Protein AF-A0AAW4ZP72-F1 (afdb_monomer_lite)

pLDDT: mean 93.16, std 10.32, range [38.5, 98.38]

Secondary structure (DSSP, 8-state):
-----H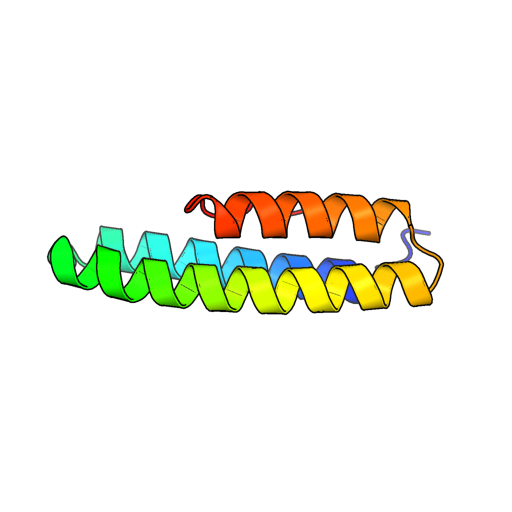HHHHHHHHHHHHHHHHHHHHHTT--HHHHHHHHHHHHHHHHHHHHHHHHHHHHTT-HHHHHHHHHHHHHHHTTPPP---

Structure (mmCIF, N/CA/C/O backbone):
data_AF-A0AAW4ZP72-F1
#
_entry.id   AF-A0AAW4ZP72-F1
#
loop_
_atom_site.group_PDB
_atom_site.id
_atom_site.type_symbol
_atom_site.label_atom_id
_atom_site.label_alt_id
_atom_site.label_comp_id
_atom_site.label_asym_id
_atom_site.label_entity_id
_atom_site.label_seq_id
_atom_site.pdbx_PDB_ins_code
_atom_site.Cartn_x
_atom_site.Cartn_y
_atom_site.Cartn_z
_atom_site.occupancy
_atom_site.B_iso_or_equiv
_atom_site.auth_seq_id
_atom_site.auth_comp_id
_atom_site.auth_asym_id
_atom_site.auth_atom_id
_atom_site.pdbx_PDB_model_num
ATOM 1 N N . MET A 1 1 ? 26.615 11.624 -3.819 1.00 38.50 1 MET A N 1
ATOM 2 C CA . MET A 1 1 ? 25.444 12.461 -4.142 1.00 38.50 1 MET A CA 1
ATOM 3 C C . MET A 1 1 ? 24.228 11.595 -3.876 1.00 38.50 1 MET A C 1
ATOM 5 O O . MET A 1 1 ? 24.040 10.629 -4.600 1.00 38.50 1 MET A O 1
ATOM 9 N N . VAL A 1 2 ? 23.516 11.822 -2.768 1.00 44.75 2 VAL A N 1
ATOM 10 C CA . VAL A 1 2 ? 22.251 11.117 -2.516 1.00 44.75 2 VAL A CA 1
ATOM 11 C C . VAL A 1 2 ? 21.276 11.696 -3.528 1.00 44.75 2 VAL A C 1
ATOM 13 O O . VAL A 1 2 ? 20.911 12.863 -3.431 1.00 44.75 2 VAL A O 1
ATOM 16 N N . ILE A 1 3 ? 20.972 10.942 -4.578 1.00 52.09 3 ILE A N 1
ATOM 17 C CA . ILE A 1 3 ? 19.874 11.300 -5.465 1.00 52.09 3 ILE A CA 1
ATOM 18 C C . ILE A 1 3 ? 18.630 11.074 -4.610 1.00 52.09 3 ILE A C 1
ATOM 20 O O . ILE A 1 3 ? 18.279 9.926 -4.341 1.00 52.09 3 ILE A O 1
ATOM 24 N N . ASN A 1 4 ? 18.028 12.148 -4.093 1.00 60.94 4 ASN A N 1
ATOM 25 C CA . ASN A 1 4 ? 16.701 12.056 -3.495 1.00 60.94 4 ASN A CA 1
ATOM 26 C C . ASN A 1 4 ? 15.782 11.519 -4.587 1.00 60.94 4 ASN A C 1
ATOM 28 O O . ASN A 1 4 ? 15.521 12.211 -5.571 1.00 60.94 4 ASN A O 1
ATOM 32 N N . ASN A 1 5 ? 15.373 10.257 -4.460 1.00 79.75 5 ASN A N 1
ATOM 33 C CA . ASN A 1 5 ? 14.417 9.684 -5.385 1.00 79.75 5 ASN A CA 1
ATOM 34 C C . ASN A 1 5 ? 13.039 10.254 -4.997 1.00 79.75 5 ASN A C 1
ATOM 36 O O . ASN A 1 5 ? 12.545 9.932 -3.913 1.00 79.75 5 ASN A O 1
ATOM 40 N N . PRO A 1 6 ? 12.418 11.106 -5.830 1.00 88.50 6 PRO A N 1
ATOM 41 C CA . PRO A 1 6 ? 11.149 11.745 -5.486 1.00 88.50 6 PRO A CA 1
ATOM 42 C C . PRO A 1 6 ? 10.047 10.716 -5.205 1.00 88.50 6 PRO A C 1
ATOM 44 O O . PRO A 1 6 ? 9.196 10.944 -4.350 1.00 88.50 6 PRO A O 1
ATOM 47 N N . ILE A 1 7 ? 10.094 9.542 -5.845 1.00 93.62 7 ILE A N 1
ATOM 48 C CA . ILE A 1 7 ? 9.139 8.456 -5.596 1.00 93.62 7 ILE A CA 1
ATOM 49 C C . ILE A 1 7 ? 9.299 7.897 -4.182 1.00 93.62 7 ILE A C 1
ATOM 51 O O . ILE A 1 7 ? 8.306 7.637 -3.503 1.00 93.62 7 ILE A O 1
ATOM 55 N N . LYS A 1 8 ? 10.540 7.793 -3.695 1.00 94.19 8 LYS A N 1
ATOM 56 C CA . LYS A 1 8 ? 10.833 7.374 -2.321 1.00 94.19 8 LYS A CA 1
ATOM 57 C C . LYS A 1 8 ? 10.263 8.361 -1.297 1.00 94.19 8 LYS A C 1
ATOM 59 O O . LYS A 1 8 ? 9.658 7.943 -0.313 1.00 94.19 8 LYS A O 1
ATOM 64 N N . GLU A 1 9 ? 10.419 9.664 -1.527 1.00 94.50 9 GLU A N 1
ATOM 65 C CA . GLU A 1 9 ? 9.868 10.701 -0.640 1.00 94.50 9 GLU A CA 1
ATOM 66 C C . GLU A 1 9 ? 8.332 10.685 -0.614 1.00 94.50 9 GLU A C 1
ATOM 68 O O . GLU A 1 9 ? 7.722 10.804 0.454 1.00 94.50 9 GLU A O 1
ATOM 73 N N . ILE A 1 10 ? 7.696 10.476 -1.770 1.00 95.50 10 ILE A N 1
ATOM 74 C CA . ILE A 1 10 ? 6.237 10.366 -1.867 1.00 95.50 10 ILE A CA 1
ATOM 75 C C . ILE A 1 10 ? 5.747 9.096 -1.159 1.00 95.50 10 ILE A C 1
ATOM 77 O O . ILE A 1 10 ? 4.813 9.172 -0.360 1.00 95.50 10 ILE A O 1
ATOM 81 N N . ALA A 1 11 ? 6.398 7.949 -1.379 1.00 96.00 11 ALA A N 1
ATOM 82 C CA . ALA A 1 11 ? 6.061 6.697 -0.701 1.00 96.00 11 ALA A CA 1
ATOM 83 C C . ALA A 1 11 ? 6.160 6.845 0.824 1.00 96.00 11 ALA A C 1
ATOM 85 O O . ALA A 1 11 ? 5.221 6.503 1.543 1.00 96.00 11 ALA A O 1
ATOM 86 N N . ASN A 1 12 ? 7.240 7.453 1.320 1.00 96.75 12 ASN A N 1
ATOM 87 C CA . ASN A 1 12 ? 7.400 7.728 2.746 1.00 96.75 12 ASN A CA 1
ATOM 88 C C . ASN A 1 12 ? 6.335 8.690 3.279 1.00 96.75 12 ASN A C 1
ATOM 90 O O . ASN A 1 12 ? 5.815 8.471 4.366 1.00 96.75 12 ASN A O 1
ATOM 94 N N . THR A 1 13 ? 5.937 9.702 2.508 1.00 96.94 13 THR A N 1
ATOM 95 C CA . THR A 1 13 ? 4.841 10.609 2.889 1.00 96.94 13 THR A CA 1
ATOM 96 C C . THR A 1 13 ? 3.511 9.865 3.050 1.00 96.94 13 THR A C 1
ATOM 98 O O . THR A 1 13 ? 2.792 10.085 4.026 1.00 96.94 13 THR A O 1
ATOM 101 N N . VAL A 1 14 ? 3.191 8.948 2.129 1.00 97.06 14 VAL A N 1
ATOM 102 C CA . VAL A 1 14 ? 1.995 8.092 2.219 1.00 97.06 14 VAL A CA 1
ATOM 103 C C . VAL A 1 14 ? 2.046 7.219 3.477 1.00 97.06 14 VAL A C 1
ATOM 105 O O . VAL A 1 14 ? 1.056 7.131 4.209 1.00 97.06 14 VAL A O 1
ATOM 108 N N . ILE A 1 15 ? 3.206 6.623 3.762 1.00 97.44 15 ILE A N 1
ATOM 109 C CA . ILE A 1 15 ? 3.423 5.781 4.943 1.00 97.44 15 ILE A CA 1
ATOM 110 C C . ILE A 1 15 ? 3.265 6.592 6.234 1.00 97.44 15 ILE A C 1
ATOM 112 O O . ILE A 1 15 ? 2.506 6.188 7.115 1.00 97.44 15 ILE A O 1
ATOM 116 N N . PHE A 1 16 ? 3.904 7.759 6.333 1.00 97.44 16 PHE A N 1
ATOM 117 C CA . PHE A 1 16 ? 3.800 8.628 7.506 1.00 97.44 16 PHE A CA 1
ATOM 118 C C . PHE A 1 16 ? 2.372 9.109 7.746 1.00 97.44 16 PHE A C 1
ATOM 120 O O . PHE A 1 16 ? 1.916 9.132 8.886 1.00 97.44 16 PHE A O 1
ATOM 127 N N . HIS A 1 17 ? 1.630 9.444 6.688 1.00 97.19 17 HIS A N 1
ATOM 128 C CA . HIS A 1 17 ? 0.218 9.789 6.830 1.00 97.19 17 HIS A CA 1
ATOM 129 C C . HIS A 1 17 ? -0.597 8.618 7.405 1.00 97.19 17 HIS A C 1
ATOM 131 O O . HIS A 1 17 ? -1.466 8.835 8.250 1.00 97.19 17 HIS A O 1
ATOM 137 N N . CYS A 1 18 ? -0.309 7.381 6.984 1.00 96.69 18 CYS A N 1
ATOM 138 C CA . CYS A 1 18 ? -0.961 6.192 7.528 1.00 96.69 18 CYS A CA 1
ATOM 139 C C . CYS A 1 18 ? -0.655 6.002 9.022 1.00 96.69 18 CYS A C 1
ATOM 141 O O . CYS A 1 18 ? -1.580 5.846 9.818 1.00 96.69 18 CYS A O 1
ATOM 143 N N . GLN A 1 19 ? 0.625 6.079 9.397 1.00 96.94 19 GLN A N 1
ATOM 144 C CA . GLN A 1 19 ? 1.092 5.944 10.781 1.00 96.94 19 GLN A CA 1
ATOM 145 C C . GLN A 1 19 ? 0.486 7.013 11.693 1.00 96.94 19 GLN A C 1
ATOM 147 O O . GLN A 1 19 ? -0.106 6.697 12.720 1.00 96.94 19 GLN A O 1
ATOM 152 N N . HIS A 1 20 ? 0.528 8.274 11.263 1.00 96.75 20 HIS A N 1
ATOM 153 C CA . HIS A 1 20 ? -0.013 9.382 12.041 1.00 96.75 20 HIS A CA 1
ATOM 154 C C . HIS A 1 20 ? -1.520 9.237 12.301 1.00 96.75 20 HIS A C 1
ATOM 156 O O . HIS A 1 20 ? -2.014 9.579 13.375 1.00 96.75 20 HIS A O 1
ATOM 162 N N . LYS A 1 21 ? -2.284 8.720 11.331 1.00 96.00 21 LYS A N 1
ATOM 163 C CA . LYS A 1 21 ? -3.721 8.471 11.510 1.00 96.00 21 LYS A CA 1
ATOM 164 C C . LYS A 1 21 ? -4.008 7.325 12.473 1.00 96.00 21 LYS A C 1
ATOM 166 O O . LYS A 1 21 ? -4.963 7.433 13.239 1.00 96.00 21 LYS A O 1
ATOM 171 N N . GLU A 1 22 ? -3.204 6.267 12.451 1.00 94.25 22 GLU A N 1
ATOM 172 C CA . GLU A 1 22 ? -3.303 5.184 13.432 1.00 94.25 22 GLU A CA 1
ATOM 173 C C . GLU A 1 22 ? -3.048 5.704 14.852 1.00 94.25 22 GLU A C 1
ATOM 175 O O . GLU A 1 22 ? -3.873 5.496 15.742 1.00 94.25 22 GLU A O 1
ATOM 180 N N . GLU A 1 23 ? -1.965 6.462 15.039 1.00 95.31 23 GLU A N 1
ATOM 181 C CA . GLU A 1 23 ? -1.639 7.121 16.308 1.00 95.31 23 GLU A CA 1
ATOM 182 C C . GLU A 1 23 ? -2.774 8.041 16.763 1.00 95.31 23 GLU A C 1
ATOM 184 O O . GLU A 1 23 ? -3.253 7.915 17.885 1.00 95.31 23 GLU A O 1
ATOM 189 N N . THR A 1 24 ? -3.304 8.876 15.864 1.00 95.12 24 THR A N 1
ATOM 190 C CA . THR A 1 24 ? -4.440 9.765 16.155 1.00 95.12 24 THR A CA 1
ATOM 191 C C . THR A 1 24 ? -5.668 8.982 16.631 1.00 95.12 24 THR A C 1
ATOM 193 O O . THR A 1 24 ? -6.381 9.426 17.531 1.00 95.12 24 THR A O 1
ATOM 196 N N . HIS A 1 25 ? -5.968 7.825 16.034 1.00 93.19 25 HIS A N 1
ATOM 197 C CA . HIS A 1 25 ? -7.100 7.007 16.470 1.00 93.19 25 HIS A CA 1
ATOM 198 C C . HIS A 1 25 ? -6.893 6.425 17.870 1.00 93.19 25 HIS A C 1
ATOM 200 O O . HIS A 1 25 ? -7.853 6.400 18.647 1.00 93.19 25 HIS A O 1
ATOM 206 N N . ASN A 1 26 ? -5.661 6.014 18.180 1.00 91.50 26 ASN A N 1
ATOM 207 C CA . ASN A 1 26 ? -5.269 5.509 19.493 1.00 91.50 26 ASN A CA 1
ATOM 208 C C . ASN A 1 26 ? -5.311 6.612 20.562 1.00 91.50 26 ASN A C 1
ATOM 210 O O . ASN A 1 26 ? -5.923 6.415 21.607 1.00 91.50 26 ASN A O 1
ATOM 214 N N . GLU A 1 27 ? -4.728 7.782 20.286 1.00 95.25 27 GLU A N 1
ATOM 215 C CA . GLU A 1 27 ? -4.692 8.932 21.203 1.00 95.25 27 GLU A CA 1
ATOM 216 C C . GLU A 1 27 ? -6.088 9.466 21.538 1.00 95.25 27 GLU A C 1
ATOM 218 O O . GLU A 1 27 ? -6.350 9.847 22.675 1.00 95.25 27 GLU A O 1
ATOM 223 N N . ASN A 1 28 ? -7.000 9.470 20.562 1.00 94.62 28 ASN A N 1
ATOM 224 C CA . ASN A 1 28 ? -8.376 9.931 20.762 1.00 94.62 28 ASN A CA 1
ATOM 225 C C . ASN A 1 28 ? -9.296 8.872 21.386 1.00 94.62 28 ASN A C 1
ATOM 227 O O . ASN A 1 28 ? -10.508 9.087 21.423 1.00 94.62 28 ASN A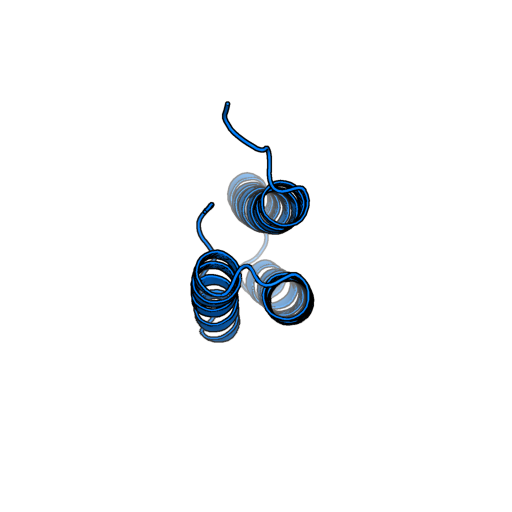 O 1
ATOM 231 N N . GLU A 1 29 ? -8.760 7.715 21.793 1.00 94.19 29 GLU A N 1
ATOM 232 C CA . GLU A 1 29 ? -9.539 6.586 22.320 1.00 94.19 29 GLU A CA 1
ATOM 233 C C . GLU A 1 29 ? -10.736 6.248 21.411 1.00 94.19 29 GLU A C 1
ATOM 235 O O . GLU A 1 29 ? -11.858 5.993 21.860 1.00 94.19 29 GLU A O 1
ATOM 240 N N . THR A 1 30 ? -10.509 6.297 20.090 1.00 93.12 30 THR A N 1
ATOM 241 C CA . THR A 1 30 ? -11.579 6.116 19.105 1.00 93.12 30 THR A CA 1
ATOM 242 C C . THR A 1 30 ? -12.256 4.763 19.352 1.00 93.12 30 THR A C 1
ATOM 244 O O . THR A 1 30 ? -11.554 3.752 19.444 1.00 93.12 30 THR A O 1
ATOM 247 N N . PRO A 1 31 ? -13.603 4.682 19.400 1.00 97.06 31 PRO A N 1
ATOM 248 C CA . PRO A 1 31 ? -14.292 3.415 19.614 1.00 97.06 31 PRO A CA 1
ATOM 249 C C . PRO A 1 31 ? -13.796 2.332 18.653 1.00 97.06 31 PRO A C 1
ATOM 251 O O . PRO A 1 31 ? -13.714 2.568 17.446 1.00 97.06 31 PRO A O 1
ATOM 254 N N . LEU A 1 32 ? -13.508 1.136 19.177 1.00 93.50 32 LEU A N 1
ATOM 255 C CA . LEU A 1 32 ? -12.809 0.064 18.454 1.00 93.50 32 LEU A CA 1
ATOM 256 C C . LEU A 1 32 ? -13.390 -0.222 17.060 1.00 93.50 32 LEU A C 1
ATOM 258 O O . LEU A 1 32 ? -12.649 -0.377 16.092 1.00 93.50 32 LEU A O 1
ATOM 262 N N . ASN A 1 33 ? -14.718 -0.271 16.941 1.00 95.06 33 ASN A N 1
ATOM 263 C CA . ASN A 1 33 ? -15.386 -0.539 15.666 1.00 95.06 33 ASN A CA 1
ATOM 264 C C . ASN A 1 33 ? -15.185 0.598 14.654 1.00 95.06 33 ASN A C 1
ATOM 266 O O . ASN A 1 33 ? -14.975 0.340 13.469 1.00 95.06 33 ASN A O 1
ATOM 270 N N . THR A 1 34 ? -15.205 1.845 15.124 1.00 94.62 34 THR A N 1
ATOM 271 C CA . THR A 1 34 ? -14.940 3.032 14.307 1.00 94.62 34 THR A CA 1
ATOM 272 C C . THR A 1 34 ? -13.480 3.064 13.871 1.00 94.62 34 THR A C 1
ATOM 274 O O . THR A 1 34 ? -13.212 3.237 12.686 1.00 94.62 34 THR A O 1
ATOM 277 N N . ALA A 1 35 ? -12.542 2.827 14.796 1.00 94.25 35 ALA A N 1
ATOM 278 C CA . ALA A 1 35 ? -11.115 2.757 14.490 1.00 94.25 35 ALA A CA 1
ATOM 279 C C . ALA A 1 35 ? -10.829 1.667 13.449 1.00 94.25 35 ALA A C 1
ATOM 281 O O . ALA A 1 35 ? -10.196 1.941 12.436 1.00 94.25 35 ALA A O 1
ATOM 282 N N . ARG A 1 36 ? -11.388 0.461 13.625 1.00 92.88 36 ARG A N 1
ATOM 283 C CA . ARG A 1 36 ? -11.238 -0.647 12.669 1.00 92.88 36 ARG A CA 1
ATOM 284 C C . ARG A 1 36 ? -11.764 -0.290 11.279 1.00 92.88 36 ARG A C 1
ATOM 286 O O . ARG A 1 36 ? -11.086 -0.556 10.292 1.00 92.88 36 ARG A O 1
ATOM 293 N N . PHE A 1 37 ? -12.954 0.304 11.187 1.00 95.44 37 PHE A N 1
ATOM 294 C CA . PHE A 1 37 ? -13.525 0.707 9.901 1.00 95.44 37 PHE A CA 1
ATOM 295 C C . PHE A 1 37 ? -12.682 1.791 9.214 1.00 95.44 37 PHE A C 1
ATOM 297 O O . PHE A 1 37 ? -12.359 1.670 8.032 1.00 95.44 37 PHE A O 1
ATOM 304 N N . CYS 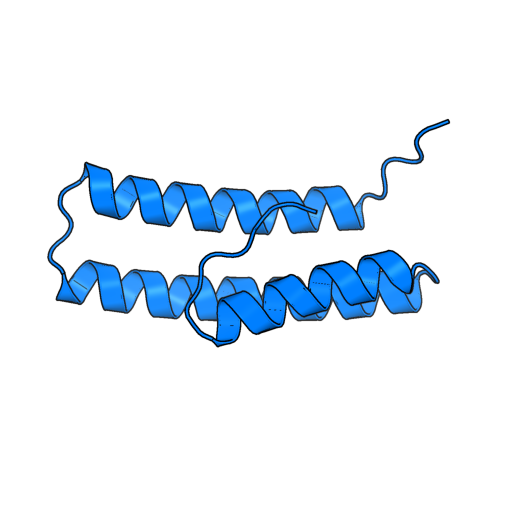A 1 38 ? -12.298 2.835 9.951 1.00 95.25 38 CYS A N 1
ATOM 305 C CA . CYS A 1 38 ? -11.481 3.928 9.427 1.00 95.25 38 CYS A CA 1
ATOM 306 C C . CYS A 1 38 ? -10.094 3.442 8.989 1.00 95.25 38 CYS A C 1
ATOM 308 O O . CYS A 1 38 ? -9.665 3.768 7.882 1.00 95.25 38 CYS A O 1
ATOM 310 N N . MET A 1 39 ? -9.436 2.619 9.810 1.00 96.31 39 MET A N 1
ATOM 311 C CA . MET A 1 39 ? -8.124 2.052 9.500 1.00 96.31 39 MET A CA 1
ATOM 312 C C . MET A 1 39 ? -8.177 1.092 8.317 1.00 96.31 39 MET A C 1
ATOM 314 O O . MET A 1 39 ? -7.323 1.188 7.447 1.00 96.31 39 MET A O 1
ATOM 318 N N . GLY A 1 40 ? -9.204 0.243 8.203 1.00 96.44 40 GLY A N 1
ATOM 319 C CA . GLY A 1 40 ? -9.362 -0.630 7.034 1.00 96.44 40 GLY A CA 1
ATOM 320 C C . GLY A 1 40 ? -9.423 0.161 5.723 1.00 96.44 40 GLY A C 1
ATOM 321 O O . GLY A 1 40 ? -8.702 -0.139 4.775 1.00 96.44 40 GLY A O 1
ATOM 322 N N . ARG A 1 41 ? -10.209 1.244 5.690 1.00 96.56 41 ARG A N 1
ATOM 323 C CA . ARG A 1 41 ? -10.296 2.129 4.513 1.00 96.56 41 ARG A CA 1
ATOM 324 C C . ARG A 1 41 ? -9.013 2.910 4.248 1.00 96.56 41 ARG A C 1
ATOM 326 O O . ARG A 1 41 ? -8.717 3.240 3.100 1.00 96.56 41 ARG A O 1
ATOM 333 N N . LEU A 1 42 ? -8.293 3.282 5.300 1.00 96.94 42 LEU A N 1
ATOM 334 C CA . LEU A 1 42 ? -7.013 3.963 5.173 1.00 96.94 42 LEU A CA 1
ATOM 335 C C . LEU A 1 42 ? -5.958 3.026 4.582 1.00 96.94 42 LEU A C 1
ATOM 337 O O . LEU A 1 42 ? -5.295 3.414 3.628 1.00 96.94 42 LEU A O 1
ATOM 341 N N . LEU A 1 43 ? -5.857 1.798 5.091 1.00 97.62 43 LEU A N 1
ATOM 342 C CA . LEU A 1 43 ? -4.929 0.777 4.609 1.00 97.62 43 LEU A CA 1
ATOM 343 C C . LEU A 1 43 ? -5.224 0.369 3.162 1.00 97.62 43 LEU A C 1
ATOM 345 O O . LEU A 1 43 ? -4.293 0.230 2.376 1.00 97.62 43 LEU A O 1
ATOM 349 N N . GLU A 1 44 ? -6.493 0.271 2.761 1.00 97.81 44 GLU A N 1
ATOM 350 C CA . GLU A 1 44 ? -6.874 0.055 1.356 1.00 97.81 44 GLU A CA 1
ATOM 351 C C . GLU A 1 44 ? -6.330 1.175 0.447 1.00 97.81 44 GLU A C 1
ATOM 353 O O . GLU A 1 44 ? -5.692 0.920 -0.574 1.00 97.81 44 GLU A O 1
ATOM 358 N N . ARG A 1 45 ? -6.513 2.443 0.841 1.00 97.50 45 ARG A N 1
ATOM 359 C CA . ARG A 1 45 ? -5.988 3.595 0.085 1.00 97.50 45 ARG A CA 1
ATOM 360 C C . ARG A 1 45 ? -4.463 3.630 0.065 1.00 97.50 45 ARG A C 1
ATOM 362 O O . ARG A 1 45 ? -3.884 3.909 -0.980 1.00 97.50 45 ARG A O 1
ATOM 369 N N . THR A 1 46 ? -3.826 3.355 1.200 1.00 97.81 46 THR A N 1
ATOM 370 C CA . THR A 1 46 ? -2.367 3.280 1.325 1.00 97.81 46 THR A CA 1
ATOM 371 C C . THR A 1 46 ? -1.803 2.207 0.397 1.00 97.81 46 THR A C 1
ATOM 373 O O . THR A 1 46 ? -0.884 2.498 -0.361 1.00 97.81 46 THR A O 1
ATOM 376 N N . THR A 1 47 ? -2.412 1.020 0.369 1.00 98.38 47 THR A N 1
ATOM 377 C CA . THR A 1 47 ? -2.054 -0.079 -0.544 1.00 98.38 47 THR A CA 1
ATOM 378 C C . THR A 1 47 ? -2.122 0.372 -2.001 1.00 98.38 47 THR A C 1
ATOM 380 O O . THR A 1 47 ? -1.147 0.240 -2.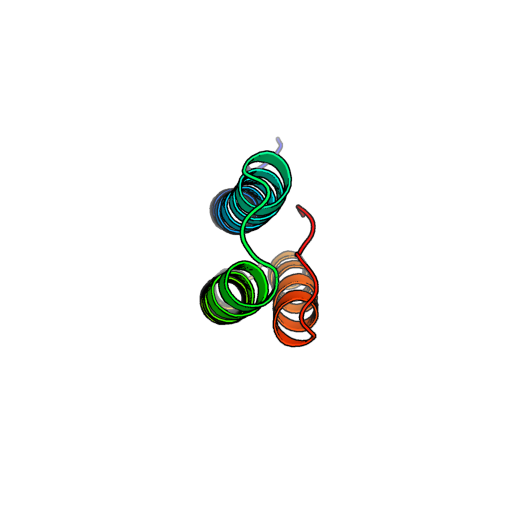734 1.00 98.38 47 THR A O 1
ATOM 383 N N . ASN A 1 48 ? -3.238 0.985 -2.408 1.00 98.25 48 ASN A N 1
ATOM 384 C CA . ASN A 1 48 ? -3.425 1.452 -3.783 1.00 98.25 48 ASN A CA 1
ATOM 385 C C . ASN A 1 48 ? -2.395 2.515 -4.192 1.00 98.25 48 ASN A C 1
ATOM 387 O O . ASN A 1 48 ? -1.864 2.465 -5.299 1.00 98.25 48 ASN A O 1
ATOM 391 N N . HIS A 1 49 ? -2.088 3.467 -3.305 1.00 97.94 49 HIS A N 1
ATOM 392 C CA . HIS A 1 49 ? -1.059 4.471 -3.575 1.00 97.94 49 HIS A CA 1
ATOM 393 C C . HIS A 1 49 ? 0.338 3.855 -3.673 1.00 97.94 49 HIS A C 1
ATOM 395 O O . HIS A 1 49 ? 1.098 4.229 -4.560 1.00 97.94 49 HIS A O 1
ATOM 401 N N . LEU A 1 50 ? 0.681 2.919 -2.785 1.00 98.12 50 LEU A N 1
ATOM 402 C CA . LEU A 1 50 ? 1.985 2.261 -2.806 1.00 98.12 50 LEU A CA 1
ATOM 403 C C . LEU A 1 50 ? 2.151 1.390 -4.058 1.00 98.12 50 LEU A C 1
ATOM 405 O O . LEU A 1 50 ? 3.178 1.512 -4.711 1.00 98.12 50 LEU A O 1
ATOM 409 N N . ASN A 1 51 ? 1.138 0.618 -4.464 1.00 98.25 51 ASN A N 1
ATOM 410 C CA . ASN A 1 51 ? 1.177 -0.143 -5.721 1.00 98.25 51 ASN A CA 1
ATOM 411 C C . ASN A 1 51 ? 1.448 0.775 -6.927 1.00 98.25 51 ASN A C 1
ATOM 413 O O . ASN A 1 51 ? 2.376 0.535 -7.691 1.00 98.25 51 ASN A O 1
ATOM 417 N N . ALA A 1 52 ? 0.722 1.893 -7.039 1.00 98.19 52 ALA A N 1
ATOM 418 C CA . ALA A 1 52 ? 0.946 2.848 -8.125 1.00 98.19 52 ALA A CA 1
ATOM 419 C C . ALA A 1 52 ? 2.364 3.454 -8.106 1.00 98.19 52 ALA A C 1
ATOM 421 O O . ALA A 1 52 ? 2.959 3.688 -9.155 1.00 98.19 52 ALA A O 1
ATOM 422 N N . LEU A 1 53 ? 2.928 3.715 -6.923 1.00 97.25 53 LEU A N 1
ATOM 423 C CA . LEU A 1 53 ? 4.296 4.225 -6.791 1.00 97.25 53 LEU A CA 1
ATOM 424 C C . LEU A 1 53 ? 5.352 3.159 -7.104 1.00 97.25 53 LEU A C 1
ATOM 426 O O . LEU A 1 53 ? 6.410 3.508 -7.626 1.00 97.25 53 LEU A O 1
ATOM 430 N N . ALA A 1 54 ? 5.080 1.888 -6.803 1.00 97.38 54 ALA A N 1
ATOM 431 C CA . ALA A 1 54 ? 5.946 0.775 -7.173 1.00 97.38 54 ALA A CA 1
ATOM 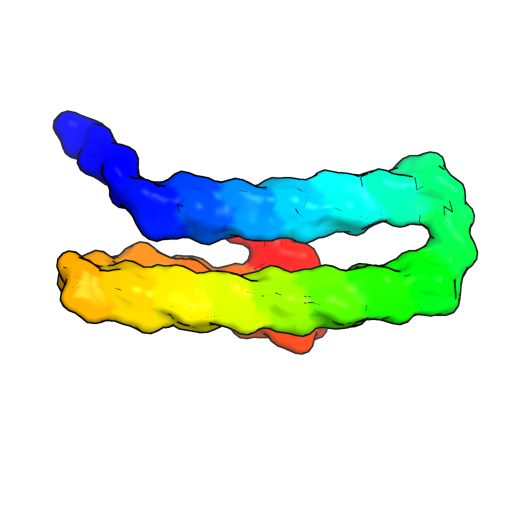432 C C . ALA A 1 54 ? 6.017 0.629 -8.699 1.00 97.38 54 ALA A C 1
ATOM 434 O O . ALA A 1 54 ? 7.120 0.556 -9.241 1.00 97.38 54 ALA A O 1
ATOM 435 N N . ASP A 1 55 ? 4.871 0.696 -9.384 1.00 97.75 55 ASP A N 1
ATOM 436 C CA . ASP A 1 55 ? 4.799 0.678 -10.849 1.00 97.75 55 ASP A CA 1
ATOM 437 C C . ASP A 1 55 ? 5.589 1.847 -11.460 1.00 97.75 55 ASP A C 1
ATOM 439 O O . ASP A 1 55 ? 6.433 1.648 -12.331 1.00 97.75 55 ASP A O 1
ATOM 443 N N . ILE A 1 56 ? 5.409 3.067 -10.937 1.00 96.38 56 ILE A N 1
ATOM 444 C CA . ILE A 1 56 ? 6.159 4.245 -11.404 1.00 96.38 56 ILE A CA 1
ATOM 445 C C . ILE A 1 56 ? 7.668 4.080 -11.168 1.00 96.38 56 ILE A C 1
ATOM 447 O O . ILE A 1 56 ? 8.464 4.401 -12.049 1.00 96.38 56 ILE A O 1
ATOM 451 N N . ALA A 1 57 ? 8.089 3.591 -9.996 1.00 95.56 57 ALA A N 1
ATOM 452 C CA . ALA A 1 57 ? 9.506 3.349 -9.711 1.00 95.56 57 ALA A CA 1
ATOM 453 C C . ALA A 1 57 ? 10.109 2.326 -10.686 1.00 95.56 57 ALA A C 1
ATOM 455 O O . ALA A 1 57 ? 11.229 2.521 -11.165 1.00 95.56 57 ALA A O 1
ATOM 456 N N . TYR A 1 58 ? 9.350 1.279 -11.017 1.00 95.94 58 TYR A N 1
ATOM 457 C CA . TYR A 1 58 ? 9.750 0.268 -11.987 1.00 95.94 58 TYR A CA 1
ATOM 458 C C . TYR A 1 58 ? 9.900 0.865 -13.393 1.00 95.94 58 TYR A C 1
ATOM 460 O O . TYR A 1 58 ? 10.949 0.693 -14.016 1.00 95.94 58 TYR A O 1
ATOM 468 N N . ASP A 1 59 ? 8.914 1.641 -13.851 1.00 95.88 59 ASP A N 1
ATOM 469 C CA . ASP A 1 59 ? 8.935 2.320 -15.154 1.00 95.88 59 ASP A CA 1
ATOM 470 C C . ASP A 1 59 ? 10.077 3.346 -15.267 1.00 95.88 59 ASP A C 1
ATOM 472 O O . ASP A 1 59 ? 10.619 3.578 -16.350 1.00 95.88 59 ASP A O 1
ATOM 476 N N . MET A 1 60 ? 10.492 3.938 -14.143 1.00 93.12 60 MET A N 1
ATOM 477 C CA . MET A 1 60 ? 11.652 4.833 -14.0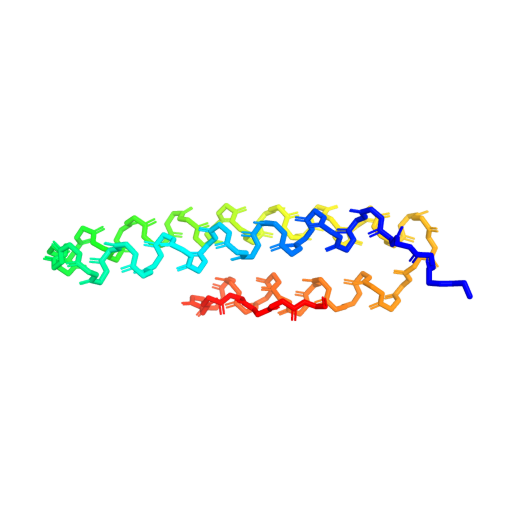52 1.00 93.12 60 MET A CA 1
ATOM 478 C C . MET A 1 60 ? 13.003 4.097 -14.005 1.00 93.12 60 MET A C 1
ATOM 480 O O . MET A 1 60 ? 14.051 4.746 -13.998 1.00 93.12 60 MET A O 1
ATOM 484 N N . GLY A 1 61 ? 13.000 2.761 -13.988 1.00 93.12 61 GLY A N 1
ATOM 485 C CA . GLY A 1 61 ? 14.200 1.925 -13.957 1.00 93.12 61 GLY A CA 1
ATOM 486 C C . GLY A 1 61 ? 14.776 1.675 -12.559 1.00 93.12 61 GLY A C 1
ATOM 487 O O . GLY A 1 61 ? 15.866 1.114 -12.454 1.00 93.12 61 GLY A O 1
ATOM 488 N N . ASP A 1 62 ? 14.068 2.053 -11.490 1.00 94.25 62 ASP A N 1
ATOM 489 C CA . ASP A 1 62 ? 14.468 1.799 -10.100 1.00 94.25 62 ASP A CA 1
ATOM 490 C C . ASP A 1 62 ? 13.733 0.568 -9.541 1.00 94.25 62 ASP A C 1
ATOM 492 O O . ASP A 1 62 ? 12.814 0.654 -8.722 1.00 94.25 62 ASP A O 1
ATOM 496 N N . GLY A 1 63 ? 14.131 -0.612 -10.028 1.00 94.38 63 GLY A N 1
ATOM 497 C CA . GLY A 1 63 ? 13.512 -1.889 -9.655 1.00 94.38 63 GLY A CA 1
ATOM 498 C C . GLY A 1 63 ? 13.691 -2.264 -8.178 1.00 94.38 63 GLY A C 1
ATOM 499 O O . GLY A 1 63 ? 12.823 -2.923 -7.602 1.00 94.38 63 GLY A O 1
ATOM 500 N N . ASP A 1 64 ? 14.778 -1.819 -7.542 1.00 95.50 64 ASP A N 1
ATOM 501 C CA . ASP A 1 64 ? 14.990 -2.029 -6.109 1.00 95.50 64 ASP A CA 1
ATOM 502 C C . ASP A 1 64 ? 13.999 -1.206 -5.287 1.00 95.50 64 ASP A C 1
ATOM 504 O O . ASP A 1 64 ? 13.351 -1.751 -4.389 1.00 95.50 64 ASP A O 1
ATOM 508 N N . LEU A 1 65 ? 13.827 0.082 -5.613 1.00 95.19 65 LEU A N 1
ATOM 509 C CA . LEU A 1 65 ? 12.817 0.915 -4.968 1.00 95.19 65 LEU A CA 1
ATOM 510 C C . LEU A 1 65 ? 11.407 0.369 -5.204 1.00 95.19 65 LEU A C 1
ATOM 512 O O . LEU A 1 65 ? 10.645 0.264 -4.245 1.00 95.19 65 LEU A O 1
ATOM 516 N N . ALA A 1 66 ? 11.080 -0.027 -6.437 1.00 97.12 66 ALA A N 1
ATOM 517 C CA . ALA A 1 66 ? 9.789 -0.631 -6.766 1.00 97.12 66 ALA A CA 1
ATOM 518 C C . ALA A 1 66 ? 9.490 -1.840 -5.871 1.00 97.12 66 ALA A C 1
ATOM 520 O O . ALA A 1 66 ? 8.436 -1.909 -5.240 1.00 97.12 66 ALA A O 1
ATOM 521 N N . ARG A 1 67 ? 10.465 -2.747 -5.720 1.00 97.19 67 ARG A N 1
ATOM 522 C CA . ARG A 1 67 ? 10.348 -3.912 -4.835 1.00 97.19 67 ARG A CA 1
ATOM 523 C C . ARG A 1 67 ? 10.131 -3.508 -3.378 1.00 97.19 67 ARG A C 1
ATOM 525 O O . ARG A 1 67 ? 9.298 -4.107 -2.702 1.00 97.19 67 ARG A O 1
ATOM 532 N N . TYR A 1 68 ? 10.867 -2.518 -2.870 1.00 97.00 68 TYR A N 1
ATOM 533 C CA . TYR A 1 68 ? 10.679 -2.062 -1.491 1.00 97.00 68 TYR A CA 1
ATOM 534 C C . TYR A 1 68 ? 9.297 -1.447 -1.260 1.00 97.00 68 TYR A C 1
ATOM 536 O O . TYR A 1 68 ? 8.689 -1.715 -0.224 1.00 97.00 68 TYR A O 1
ATOM 544 N N . ILE A 1 69 ? 8.791 -0.658 -2.211 1.00 97.50 69 ILE A N 1
ATOM 545 C CA . ILE A 1 69 ? 7.449 -0.069 -2.137 1.00 97.50 69 ILE A CA 1
ATOM 546 C C . ILE A 1 69 ? 6.385 -1.171 -2.180 1.00 97.50 69 ILE A C 1
ATOM 548 O O . ILE A 1 69 ? 5.470 -1.154 -1.355 1.00 97.50 69 ILE A O 1
ATOM 552 N N . GLN A 1 70 ? 6.548 -2.167 -3.054 1.00 97.75 70 GLN A N 1
ATOM 553 C CA . GLN A 1 70 ? 5.623 -3.295 -3.168 1.00 97.75 70 GLN A CA 1
ATOM 554 C C . GLN A 1 70 ? 5.503 -4.082 -1.857 1.00 97.75 70 GLN A C 1
ATOM 556 O O . GLN A 1 70 ? 4.398 -4.381 -1.417 1.00 97.75 70 GLN A O 1
ATOM 561 N N . ILE A 1 71 ? 6.623 -4.329 -1.168 1.00 97.56 71 ILE A N 1
ATOM 562 C CA . ILE A 1 71 ? 6.619 -4.984 0.152 1.00 97.56 71 ILE A CA 1
ATOM 563 C C . ILE A 1 71 ? 5.774 -4.191 1.163 1.00 97.56 71 ILE A C 1
ATOM 565 O O . ILE A 1 71 ? 5.082 -4.777 1.996 1.00 97.56 71 ILE A O 1
ATOM 569 N N . GLN A 1 72 ? 5.812 -2.855 1.119 1.00 97.38 72 GLN A N 1
ATOM 570 C CA . GLN A 1 72 ? 4.981 -2.035 2.006 1.00 97.38 72 GLN A CA 1
ATOM 571 C C . GLN A 1 72 ? 3.503 -2.056 1.601 1.00 97.38 72 GLN A C 1
ATOM 573 O O . GLN A 1 72 ? 2.641 -2.043 2.481 1.00 97.38 72 GLN A O 1
ATOM 578 N N . ALA A 1 73 ? 3.201 -2.134 0.302 1.00 96.75 73 ALA A N 1
ATOM 579 C CA . ALA A 1 73 ? 1.835 -2.303 -0.184 1.00 96.75 73 ALA A CA 1
ATOM 580 C C . ALA A 1 73 ? 1.231 -3.631 0.307 1.00 96.75 73 ALA A C 1
ATOM 582 O O . ALA A 1 73 ? 0.158 -3.623 0.903 1.00 96.75 73 ALA A O 1
ATOM 583 N N . GLU A 1 74 ? 1.961 -4.741 0.170 1.00 96.94 74 GLU A N 1
ATOM 584 C CA . GLU A 1 74 ? 1.546 -6.074 0.642 1.00 96.94 74 GLU A CA 1
ATOM 585 C C . GLU A 1 74 ? 1.310 -6.108 2.160 1.00 96.94 74 GLU A C 1
ATOM 587 O O . GLU A 1 74 ? 0.348 -6.707 2.645 1.00 96.94 74 GLU A O 1
ATOM 592 N N . ARG A 1 75 ? 2.156 -5.422 2.941 1.00 95.00 75 ARG A N 1
ATOM 593 C CA . ARG A 1 75 ? 1.940 -5.280 4.391 1.00 95.00 75 ARG A CA 1
ATOM 594 C C . ARG A 1 75 ? 0.643 -4.539 4.703 1.00 95.00 75 ARG A C 1
ATOM 596 O O . ARG A 1 75 ? -0.099 -4.977 5.582 1.00 95.00 75 ARG A O 1
ATOM 603 N N . SER A 1 76 ? 0.381 -3.448 3.985 1.00 94.31 76 SER A N 1
ATOM 604 C CA . SER A 1 76 ? -0.843 -2.660 4.136 1.00 94.31 76 SER A CA 1
ATOM 605 C C . SER A 1 76 ? -2.087 -3.463 3.752 1.00 94.31 76 SER A C 1
ATOM 607 O O . SER A 1 76 ? -3.091 -3.402 4.461 1.00 94.31 76 SER A O 1
ATOM 609 N N . GLU A 1 77 ? -2.009 -4.272 2.696 1.00 95.19 77 GLU A N 1
ATOM 610 C CA . GLU A 1 77 ? -3.082 -5.176 2.270 1.00 95.19 77 GLU A CA 1
ATOM 611 C C . GLU A 1 77 ? -3.387 -6.245 3.328 1.00 95.19 77 GLU A C 1
ATOM 613 O O . GLU A 1 77 ? -4.547 -6.522 3.631 1.00 95.19 77 GLU A O 1
ATOM 618 N N . ALA A 1 78 ? -2.347 -6.784 3.970 1.00 94.50 78 ALA A N 1
ATOM 619 C CA . ALA A 1 78 ? -2.474 -7.730 5.076 1.00 94.50 78 ALA A CA 1
ATOM 620 C C . ALA A 1 78 ? -3.008 -7.100 6.381 1.00 94.50 78 ALA A C 1
ATOM 622 O O . ALA A 1 78 ? -3.158 -7.795 7.388 1.00 94.50 78 ALA A O 1
ATOM 623 N N . GLY A 1 79 ? -3.314 -5.799 6.380 1.00 92.12 79 GLY A N 1
ATOM 624 C CA . GLY A 1 79 ? -3.884 -5.093 7.522 1.00 92.12 79 GLY A CA 1
ATOM 625 C C . GLY A 1 79 ? -2.849 -4.492 8.474 1.00 92.12 79 GLY A C 1
ATOM 626 O O . GLY A 1 79 ? -3.220 -4.058 9.564 1.00 92.12 79 GLY A O 1
ATOM 627 N N . PHE A 1 80 ? -1.568 -4.468 8.096 1.00 93.75 80 PHE A N 1
ATOM 628 C CA . PHE A 1 80 ? -0.497 -3.898 8.911 1.00 93.75 80 PHE A CA 1
ATOM 629 C C . PHE A 1 80 ? -0.105 -2.513 8.420 1.00 93.75 80 PHE A C 1
ATOM 631 O O . PHE A 1 80 ? 0.109 -2.298 7.230 1.00 93.75 80 PHE A O 1
ATOM 638 N N . THR A 1 81 ? 0.107 -1.587 9.348 1.00 92.81 81 THR A N 1
ATOM 639 C CA . THR A 1 81 ? 0.647 -0.275 9.001 1.00 92.81 81 THR A CA 1
ATOM 640 C C . THR A 1 81 ? 2.049 -0.420 8.390 1.00 92.81 81 THR A C 1
ATOM 642 O O . THR A 1 81 ? 2.916 -1.083 8.978 1.00 92.81 81 THR A O 1
ATOM 645 N N . PRO A 1 82 ? 2.291 0.157 7.198 1.00 94.19 82 PRO A N 1
ATOM 646 C CA . PRO A 1 82 ? 3.581 0.057 6.528 1.00 94.19 82 PRO A CA 1
ATOM 647 C C . PRO A 1 82 ? 4.675 0.849 7.256 1.00 94.19 82 PRO A C 1
ATOM 649 O O . PRO A 1 82 ? 4.411 1.703 8.106 1.00 94.19 82 PRO A O 1
ATOM 652 N N . THR A 1 83 ? 5.930 0.563 6.910 1.00 93.62 83 THR A N 1
ATOM 653 C CA . THR A 1 83 ? 7.125 1.179 7.507 1.00 93.62 83 THR A CA 1
ATOM 654 C C . THR A 1 83 ? 7.942 1.938 6.460 1.00 93.62 83 THR A C 1
ATOM 656 O O . THR A 1 83 ? 8.078 1.415 5.353 1.00 93.62 83 THR A O 1
ATOM 659 N N . PRO A 1 84 ? 8.513 3.116 6.791 1.00 90.56 84 PRO A N 1
ATOM 660 C CA . PRO A 1 84 ? 9.278 3.926 5.847 1.00 90.56 84 PRO A CA 1
ATOM 661 C C . PRO A 1 84 ? 10.444 3.165 5.210 1.00 90.56 84 PRO A C 1
ATOM 663 O O . PRO A 1 84 ? 11.045 2.286 5.833 1.00 90.56 84 PRO A O 1
ATOM 666 N N . ILE A 1 85 ? 10.750 3.540 3.971 1.00 87.75 85 ILE A N 1
ATOM 667 C CA . ILE A 1 85 ? 11.760 2.956 3.081 1.00 87.75 85 ILE A CA 1
ATOM 668 C C . ILE A 1 85 ? 12.961 3.900 2.988 1.00 87.75 85 ILE A C 1
ATOM 670 O O . ILE A 1 85 ? 12.761 5.136 3.030 1.00 87.75 85 ILE A O 1
#

Foldseek 3Di:
DPPPPVLLVVLQVLLVVLVVLLVVCVVVVPPPVVSLVVNLVSLVVNLVSLQVSLVVCVVVVNNVSSVLSNVQSVCSVVSHRGDRD

Organism: Photobacterium phosphoreum (NCBI:txid659)

Radius of gyration: 13.79 Å; chains: 1; bounding box: 41×20×38 Å

Sequence (85 aa):
MVINNPIKEIANTVIFHCQHKEETHNENETPLNTARFCMGRLLERTTNHLNALADIAYDMGDGDLARYIQIQAERSEAGFTPTPI